Protein AF-A0A6J3CB34-F1 (afdb_monomer)

Foldseek 3Di:
DDPVVVVVLVVLLVVLVVVLVVLVVQLVVLVVVLVVCCVPQVPPDDPVNNVVSVVSNVVSVVVNVCSCPDPSVVVVVPDDDDDPDFDPAFDPVVCVVVVNPDRTRHPVCVCVVRDPDDDPVVVVVVVVVVVVVVPDDPVRVVVVVVVVVVVVVVVVVVVVVVVVVVVVVVVVVD

pLDDT: mean 87.58, std 9.52, range [47.31, 96.19]

Nearest PDB structures (foldseek):
  7ena-assembly1_h  TM=9.119E-01  e=7.184E-12  Homo sapiens
  7enj-assembly1_H  TM=8.952E-01  e=1.754E-11  Homo sapiens
  8t9d-assembly1_E  TM=7.227E-01  e=4.468E-08  Homo sapiens
  4h63-assembly1_H  TM=6.073E-01  e=3.612E-05  Schizosaccharomyces pombe 972h-

Mean predicted aligned error: 9.48 Å

Solvent-accessible surface area (backbone atoms only — not comparable to full-atom values): 10080 Å² total; per-residue (Å²): 131,64,69,74,56,57,55,51,54,52,53,53,49,51,55,47,51,52,53,51,50,54,44,52,51,53,38,50,51,48,51,50,53,50,51,52,45,51,72,78,32,62,93,74,64,50,69,69,63,52,49,54,55,51,50,52,44,52,49,40,51,51,53,45,50,50,52,60,69,32,75,78,37,54,71,52,73,84,54,82,92,73,86,90,72,72,38,87,61,75,36,69,67,50,17,61,76,50,73,64,74,40,49,46,52,28,88,78,52,43,61,66,77,67,56,81,77,72,56,71,71,56,49,53,52,51,51,54,50,51,54,57,53,71,75,50,52,70,70,59,49,53,53,50,51,53,52,50,50,51,52,53,51,50,54,49,50,54,53,51,50,54,49,52,54,53,56,51,50,56,64,72,75,108

Radius of gyration: 23.83 Å; Cα contacts (8 Å, |Δi|>4): 61; chains: 1; bounding box: 67×55×50 Å

Secondary structure (DSSP, 8-state):
--HHHHHHHHHHHHHHHHHHHHHHHHHHHHHHHHHHHHHHHTTT--HHHHHHHHHHHHHHHHHHHHHHHSHHHHHHHT-----S---SS--HHHHHHTTTS-S---TTTHHHHT--SPPHHHHHHHHHHHHHHHTS-HHHHHHHHHHHHHHHHHHHHHHHHHHHHHHHHHHH--

Structure (mmCIF, N/CA/C/O backbone):
data_AF-A0A6J3CB34-F1
#
_entry.id   AF-A0A6J3CB34-F1
#
loop_
_atom_site.group_PDB
_atom_site.id
_atom_site.type_symbol
_atom_site.label_atom_id
_atom_site.label_alt_id
_atom_site.label_comp_id
_atom_site.label_asym_id
_atom_site.label_entity_id
_atom_site.label_seq_id
_atom_site.pdbx_PDB_ins_code
_atom_site.Cartn_x
_atom_site.Cartn_y
_atom_site.Cartn_z
_atom_site.occupancy
_atom_site.B_iso_or_equiv
_atom_site.auth_seq_id
_atom_site.auth_comp_id
_atom_site.auth_asym_id
_atom_site.auth_atom_id
_atom_site.pdbx_PDB_model_num
ATOM 1 N N . MET A 1 1 ? -3.331 -22.715 27.573 1.00 53.16 1 MET A N 1
ATOM 2 C CA . MET A 1 1 ? -2.544 -21.795 26.722 1.00 53.16 1 MET A CA 1
ATOM 3 C C . MET A 1 1 ? -1.926 -20.755 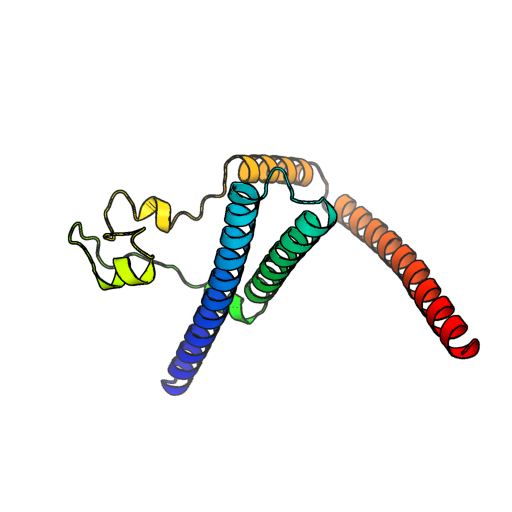27.655 1.00 53.16 1 MET A C 1
ATOM 5 O O . MET A 1 1 ? -2.660 -20.205 28.464 1.00 53.16 1 MET A O 1
ATOM 9 N N . ASN A 1 2 ? -0.595 -20.607 27.688 1.00 59.84 2 ASN A N 1
ATOM 10 C CA . ASN A 1 2 ? 0.108 -19.815 28.716 1.00 59.84 2 ASN A CA 1
ATOM 11 C C . ASN A 1 2 ? -0.168 -18.307 28.562 1.00 59.84 2 ASN A C 1
ATOM 13 O O . ASN A 1 2 ? 0.152 -17.745 27.518 1.00 59.84 2 ASN A O 1
ATOM 17 N N . MET A 1 3 ? -0.655 -17.639 29.616 1.00 66.31 3 MET A N 1
ATOM 18 C CA . MET A 1 3 ? -0.914 -16.184 29.630 1.00 66.31 3 MET A CA 1
ATOM 19 C C . MET A 1 3 ? 0.302 -15.335 29.199 1.00 66.31 3 MET A C 1
ATOM 21 O O . MET A 1 3 ? 0.139 -14.346 28.489 1.00 66.31 3 MET A O 1
ATOM 25 N N . ASN A 1 4 ? 1.529 -15.757 29.534 1.00 70.38 4 ASN A N 1
ATOM 26 C CA . ASN A 1 4 ? 2.761 -15.068 29.112 1.00 70.38 4 ASN A CA 1
ATOM 27 C C . ASN A 1 4 ? 3.025 -15.118 27.597 1.00 70.38 4 ASN A C 1
ATOM 29 O O . ASN A 1 4 ? 3.676 -14.227 27.057 1.00 70.38 4 ASN A O 1
ATOM 33 N N . MET A 1 5 ? 2.559 -16.161 26.906 1.00 69.31 5 MET A N 1
ATOM 34 C CA . MET A 1 5 ? 2.739 -16.298 25.456 1.00 69.31 5 MET A CA 1
ATOM 35 C C . MET A 1 5 ? 1.767 -15.375 24.713 1.00 69.31 5 MET A C 1
ATOM 37 O O . MET A 1 5 ? 2.172 -14.659 23.802 1.00 69.31 5 MET A O 1
ATOM 41 N N . GLN A 1 6 ? 0.526 -15.295 25.197 1.00 74.25 6 GLN A N 1
ATOM 42 C CA . GLN A 1 6 ? -0.517 -14.435 24.640 1.00 74.25 6 GLN A CA 1
ATOM 43 C C . GLN A 1 6 ? -0.174 -12.939 24.767 1.00 74.25 6 GLN A C 1
ATOM 45 O O . GLN A 1 6 ? -0.299 -12.196 23.798 1.00 74.25 6 GLN A O 1
ATOM 50 N N . GLN A 1 7 ? 0.364 -12.501 25.914 1.00 79.50 7 GLN A N 1
ATOM 51 C CA . GLN A 1 7 ? 0.822 -11.112 26.088 1.00 79.50 7 GLN A CA 1
ATOM 52 C C . GLN A 1 7 ? 1.980 -10.732 25.155 1.00 79.50 7 GLN A C 1
ATOM 54 O O . GLN A 1 7 ? 2.095 -9.583 24.729 1.00 79.50 7 GLN A O 1
ATOM 59 N N . ARG A 1 8 ? 2.872 -11.679 24.844 1.00 81.25 8 ARG A N 1
ATOM 60 C CA . ARG A 1 8 ? 3.994 -11.432 23.931 1.00 81.25 8 ARG A CA 1
ATOM 61 C C . ARG A 1 8 ? 3.511 -11.261 22.491 1.00 81.25 8 ARG A C 1
ATOM 63 O O . ARG A 1 8 ? 3.987 -10.362 21.802 1.00 81.25 8 ARG A O 1
ATOM 70 N N . GLU A 1 9 ? 2.567 -12.093 22.061 1.00 82.31 9 GLU A N 1
ATOM 71 C CA . GLU A 1 9 ? 1.951 -12.004 20.733 1.00 82.31 9 GLU A CA 1
ATOM 72 C C . GLU A 1 9 ? 1.175 -10.696 20.545 1.00 82.31 9 GLU A C 1
ATOM 74 O O . GLU A 1 9 ? 1.264 -10.072 19.490 1.00 82.31 9 GLU A O 1
ATOM 79 N N . GLU A 1 10 ? 0.454 -10.245 21.573 1.00 83.44 10 GLU A N 1
ATOM 80 C CA . GLU A 1 10 ? -0.289 -8.982 21.546 1.00 83.44 10 GLU A CA 1
ATOM 81 C C . GLU A 1 10 ? 0.639 -7.769 21.411 1.00 83.44 10 GLU A C 1
ATOM 83 O O . GLU A 1 10 ? 0.446 -6.941 20.522 1.00 83.44 10 GLU A O 1
ATOM 88 N N . LYS A 1 11 ? 1.722 -7.716 22.196 1.00 86.69 11 LYS A N 1
ATOM 89 C CA . LYS A 1 11 ? 2.733 -6.653 22.070 1.00 86.69 11 LYS A CA 1
ATOM 90 C C . LYS A 1 11 ? 3.414 -6.644 20.703 1.00 86.69 11 LYS A C 1
ATOM 92 O O . LYS A 1 11 ? 3.692 -5.581 20.152 1.00 86.69 11 LYS A O 1
ATOM 97 N N . GLN A 1 12 ? 3.705 -7.820 20.148 1.00 84.94 12 GLN A N 1
ATOM 98 C CA . GLN A 1 12 ? 4.320 -7.921 18.826 1.00 84.94 12 GLN A CA 1
ATOM 99 C C . GLN A 1 12 ? 3.368 -7.454 17.719 1.00 84.94 12 GLN A C 1
ATOM 101 O O . GLN A 1 12 ? 3.797 -6.791 16.770 1.00 84.94 12 GLN A O 1
ATOM 106 N N . LEU A 1 13 ? 2.076 -7.758 17.849 1.00 84.88 13 LEU A N 1
ATOM 107 C CA . LEU A 1 13 ? 1.048 -7.245 16.952 1.00 84.88 13 LEU A CA 1
ATOM 108 C C . LEU A 1 13 ? 0.962 -5.718 17.026 1.00 84.88 13 LEU A C 1
ATOM 110 O O . LEU A 1 13 ? 0.982 -5.067 15.986 1.00 84.88 13 LEU A O 1
ATOM 114 N N . GLU A 1 14 ? 0.883 -5.151 18.227 1.00 88.88 14 GLU A N 1
ATOM 115 C CA . GLU A 1 14 ? 0.783 -3.704 18.423 1.00 88.88 14 GLU A CA 1
ATOM 116 C C . GLU A 1 14 ? 1.985 -2.974 17.808 1.00 88.88 14 GLU A C 1
ATOM 118 O O . GLU A 1 14 ? 1.815 -2.025 17.041 1.00 88.88 14 GLU A O 1
ATOM 123 N N . ALA A 1 15 ? 3.199 -3.492 18.022 1.00 88.94 15 ALA A N 1
ATOM 124 C CA . ALA A 1 15 ? 4.408 -2.974 17.383 1.00 88.94 15 ALA A CA 1
ATOM 125 C C . ALA A 1 15 ? 4.345 -3.055 15.845 1.00 88.94 15 ALA A C 1
ATOM 127 O O . ALA A 1 15 ? 4.775 -2.133 15.150 1.00 88.94 15 ALA A O 1
ATOM 128 N N . THR A 1 16 ? 3.782 -4.140 15.305 1.00 87.81 16 THR A N 1
ATOM 129 C CA . THR A 1 16 ? 3.604 -4.321 13.856 1.00 87.81 16 THR A CA 1
ATOM 130 C C . THR A 1 16 ? 2.598 -3.318 13.289 1.00 87.81 16 THR A C 1
ATOM 132 O O . THR A 1 16 ? 2.871 -2.684 12.271 1.00 87.81 16 THR A O 1
ATOM 135 N N . LEU A 1 17 ? 1.458 -3.131 13.958 1.00 89.06 17 LEU A N 1
ATOM 136 C CA . LEU A 1 17 ? 0.439 -2.157 13.566 1.00 89.06 17 LEU A CA 1
ATOM 137 C C . LEU A 1 17 ? 0.992 -0.732 13.602 1.00 89.06 17 LEU A C 1
ATOM 139 O O . LEU A 1 17 ? 0.789 0.016 12.648 1.00 89.06 17 LEU A O 1
ATOM 143 N N . GLN A 1 18 ? 1.757 -0.380 14.638 1.00 90.94 18 GLN A N 1
ATOM 144 C CA . GLN A 1 18 ? 2.393 0.932 14.728 1.00 90.94 18 GLN A CA 1
ATOM 145 C C . GLN A 1 18 ? 3.406 1.156 13.597 1.00 90.94 18 GLN A C 1
ATOM 147 O O . GLN A 1 18 ? 3.458 2.242 13.018 1.00 90.94 18 GLN A O 1
ATOM 152 N N . ALA A 1 19 ? 4.187 0.134 13.234 1.00 90.25 19 ALA A N 1
ATOM 153 C CA . ALA A 1 19 ? 5.122 0.221 12.115 1.00 90.25 19 ALA A CA 1
ATOM 154 C C . ALA A 1 19 ? 4.401 0.438 10.772 1.00 90.25 19 ALA A C 1
ATOM 156 O O . ALA A 1 19 ? 4.832 1.271 9.972 1.00 90.25 19 ALA A O 1
ATOM 157 N N . ILE A 1 20 ? 3.288 -0.270 10.540 1.00 91.00 20 ILE A N 1
ATOM 158 C CA . ILE A 1 20 ? 2.444 -0.084 9.351 1.00 91.00 20 ILE A CA 1
ATOM 159 C C . ILE A 1 20 ? 1.854 1.329 9.340 1.00 91.00 20 ILE A C 1
ATOM 161 O O . ILE A 1 20 ? 1.961 2.022 8.330 1.00 91.00 20 ILE A O 1
ATOM 165 N N . LEU A 1 21 ? 1.292 1.782 10.464 1.00 91.31 21 LEU A N 1
ATOM 166 C CA . LEU A 1 21 ? 0.686 3.105 10.593 1.00 91.31 21 LEU A CA 1
ATOM 167 C C . LEU A 1 21 ? 1.692 4.220 10.282 1.00 91.31 21 LEU A C 1
ATOM 169 O O . LEU A 1 21 ? 1.386 5.124 9.507 1.00 91.31 21 LEU A O 1
ATOM 173 N N . ASN A 1 22 ? 2.914 4.117 10.809 1.00 92.06 22 ASN A N 1
ATOM 174 C CA . ASN A 1 22 ? 3.984 5.071 10.519 1.00 92.06 22 ASN A CA 1
ATOM 175 C C . ASN A 1 22 ? 4.300 5.125 9.015 1.00 92.06 22 ASN A C 1
ATOM 177 O O . ASN A 1 22 ? 4.397 6.210 8.452 1.00 92.06 22 ASN A O 1
ATOM 181 N N . LYS A 1 23 ? 4.381 3.975 8.327 1.00 91.56 23 LYS A N 1
ATOM 182 C CA . LYS A 1 23 ? 4.625 3.948 6.873 1.00 91.56 23 LYS A CA 1
ATOM 183 C C . LYS A 1 23 ? 3.471 4.478 6.038 1.00 91.56 23 LYS A C 1
ATOM 185 O O . LYS A 1 23 ? 3.716 5.109 5.012 1.00 91.56 23 LYS A O 1
ATOM 190 N N . VAL A 1 24 ? 2.234 4.251 6.466 1.00 93.56 24 VAL A N 1
ATOM 191 C CA . VAL A 1 24 ? 1.060 4.840 5.813 1.00 93.56 24 VAL A CA 1
ATOM 192 C C . VAL A 1 24 ? 1.059 6.361 5.984 1.00 93.56 24 VAL A C 1
ATOM 194 O O . VAL A 1 24 ? 0.775 7.069 5.021 1.00 93.56 24 VAL A O 1
ATOM 197 N N . ASN A 1 25 ? 1.438 6.871 7.159 1.00 92.69 25 ASN A N 1
ATOM 198 C CA . ASN A 1 25 ? 1.569 8.310 7.398 1.00 92.69 25 ASN A CA 1
ATOM 199 C C . ASN A 1 25 ? 2.689 8.942 6.559 1.00 92.69 25 ASN A C 1
ATOM 201 O O . ASN A 1 25 ? 2.457 9.987 5.954 1.00 92.69 25 ASN A O 1
ATOM 205 N N . ASP A 1 26 ? 3.851 8.288 6.447 1.00 93.75 26 ASP A N 1
ATOM 206 C CA . ASP A 1 26 ? 4.937 8.737 5.562 1.00 93.75 26 ASP A CA 1
ATOM 207 C C . ASP A 1 26 ? 4.450 8.839 4.102 1.00 93.75 26 ASP A C 1
ATOM 209 O O . ASP A 1 26 ? 4.650 9.854 3.434 1.00 93.75 26 ASP A O 1
ATOM 213 N N . LEU A 1 27 ? 3.755 7.801 3.613 1.00 95.38 27 LEU A N 1
ATOM 214 C CA . LEU A 1 27 ? 3.202 7.771 2.257 1.00 95.38 27 LEU A CA 1
ATOM 215 C C . LEU A 1 27 ? 2.154 8.869 2.050 1.00 95.38 27 LEU A C 1
ATOM 217 O O . LEU A 1 27 ? 2.184 9.563 1.037 1.00 95.38 27 LEU A O 1
ATOM 221 N N . LYS A 1 28 ? 1.247 9.053 3.014 1.00 93.75 28 LYS A N 1
ATOM 222 C CA . LYS A 1 28 ? 0.252 10.127 2.988 1.00 93.75 28 LYS A CA 1
ATOM 223 C C . LYS A 1 28 ? 0.927 11.496 2.882 1.00 93.75 28 LYS A C 1
ATOM 225 O O . LYS A 1 28 ? 0.529 12.293 2.037 1.00 93.75 28 LYS A O 1
ATOM 230 N N . GLY A 1 29 ? 1.944 11.753 3.706 1.00 94.00 29 GLY A N 1
ATOM 231 C CA . GLY A 1 29 ? 2.697 13.006 3.688 1.00 94.00 29 GLY A CA 1
ATOM 232 C C . GLY A 1 29 ? 3.388 13.248 2.347 1.00 94.00 29 GLY A C 1
ATOM 233 O O . GLY A 1 29 ? 3.294 14.343 1.799 1.00 94.00 29 GLY A O 1
ATOM 23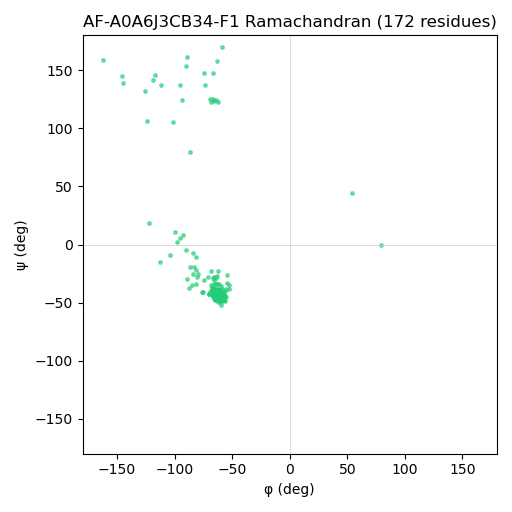4 N N . ALA A 1 30 ? 4.002 12.215 1.766 1.00 95.06 30 ALA A N 1
ATOM 235 C CA . ALA A 1 30 ? 4.624 12.303 0.448 1.00 95.06 30 ALA A CA 1
ATOM 236 C C . ALA A 1 30 ? 3.601 12.568 -0.676 1.00 95.06 30 ALA A C 1
ATOM 238 O O . ALA A 1 30 ? 3.880 13.351 -1.584 1.00 95.06 30 ALA A O 1
ATOM 239 N N . ILE A 1 31 ? 2.404 11.967 -0.610 1.00 95.56 31 ILE A N 1
ATOM 240 C CA . ILE A 1 31 ? 1.324 12.224 -1.581 1.00 95.56 31 ILE A CA 1
ATOM 241 C C . ILE A 1 31 ? 0.862 13.673 -1.464 1.00 95.56 31 ILE A C 1
ATOM 243 O O . ILE A 1 31 ? 0.763 14.367 -2.472 1.00 95.56 31 ILE A O 1
ATOM 247 N N . GLN A 1 32 ? 0.617 14.137 -0.238 1.00 94.31 32 GLN A N 1
ATOM 248 C CA . GLN A 1 32 ? 0.204 15.511 0.013 1.00 94.31 32 GLN A CA 1
ATOM 249 C C . GLN A 1 32 ? 1.255 16.506 -0.488 1.00 94.31 32 GLN A C 1
ATOM 251 O O . GLN A 1 32 ? 0.899 17.453 -1.177 1.00 94.31 32 GLN A O 1
ATOM 256 N N . ALA A 1 33 ? 2.540 16.266 -0.217 1.00 92.62 33 ALA A N 1
ATOM 257 C CA . ALA A 1 33 ? 3.624 17.118 -0.696 1.00 92.62 33 ALA A CA 1
ATOM 258 C C . ALA A 1 33 ? 3.666 17.201 -2.231 1.00 92.62 33 ALA A C 1
ATOM 260 O O . ALA A 1 33 ? 3.824 18.294 -2.776 1.00 92.62 33 ALA A O 1
ATOM 261 N N . LEU A 1 34 ? 3.483 16.074 -2.931 1.00 93.75 34 LEU A N 1
ATOM 262 C CA . LEU A 1 34 ? 3.434 16.070 -4.393 1.00 93.75 34 LEU A CA 1
ATOM 263 C C . LEU A 1 34 ? 2.205 16.817 -4.924 1.00 93.75 34 LEU A C 1
ATOM 265 O O . LEU A 1 34 ? 2.346 17.599 -5.859 1.00 93.75 34 LEU A O 1
ATOM 269 N N . ILE A 1 35 ? 1.024 16.603 -4.336 1.00 94.00 35 ILE A N 1
ATOM 270 C CA . ILE A 1 35 ? -0.205 17.308 -4.732 1.00 94.00 35 ILE A CA 1
ATOM 271 C C . ILE A 1 35 ? -0.026 18.813 -4.549 1.00 94.00 35 ILE A C 1
ATOM 273 O O . ILE A 1 35 ? -0.200 19.551 -5.513 1.00 94.00 35 ILE A O 1
ATOM 277 N N . THR A 1 36 ? 0.405 19.259 -3.366 1.00 93.06 36 THR A N 1
ATOM 278 C CA . THR A 1 36 ? 0.642 20.682 -3.097 1.00 93.06 36 THR A CA 1
ATOM 279 C C . THR A 1 36 ? 1.606 21.270 -4.116 1.00 93.06 36 THR A C 1
ATOM 281 O O . THR A 1 36 ? 1.335 22.326 -4.673 1.00 93.06 36 THR A O 1
ATOM 284 N N . LYS A 1 37 ? 2.703 20.567 -4.418 1.00 91.50 37 LYS A N 1
ATOM 285 C CA . LYS A 1 37 ? 3.690 21.031 -5.392 1.00 91.50 37 LYS A CA 1
ATOM 286 C C . LYS A 1 37 ? 3.114 21.139 -6.802 1.00 91.50 37 LYS A C 1
ATOM 288 O O . LYS A 1 37 ? 3.404 22.099 -7.505 1.00 91.50 37 LYS A O 1
ATOM 293 N N . LEU A 1 38 ? 2.291 20.179 -7.218 1.00 92.38 38 LEU A N 1
ATOM 294 C CA . LEU A 1 38 ? 1.593 20.252 -8.499 1.00 92.38 38 LEU A CA 1
ATOM 295 C C . LEU A 1 38 ? 0.600 21.415 -8.526 1.00 92.38 38 LEU A C 1
ATOM 297 O O . LEU A 1 38 ? 0.501 22.098 -9.532 1.00 92.38 38 LEU A O 1
ATOM 301 N N . GLU A 1 39 ? -0.102 21.692 -7.435 1.00 93.62 39 GLU A N 1
ATOM 302 C CA . GLU A 1 39 ? -1.055 22.801 -7.388 1.00 93.62 39 GLU A CA 1
ATOM 303 C C . GLU A 1 39 ? -0.350 24.167 -7.405 1.00 93.62 39 GLU A C 1
ATOM 305 O O . GLU A 1 39 ? -0.761 25.061 -8.147 1.00 93.62 39 GLU A O 1
ATOM 310 N N . THR A 1 40 ? 0.742 24.332 -6.652 1.00 92.12 40 THR A N 1
ATOM 311 C CA . THR A 1 40 ? 1.424 25.628 -6.489 1.00 92.12 40 THR A CA 1
ATOM 312 C C . THR A 1 40 ? 2.499 25.913 -7.534 1.00 92.12 40 THR A C 1
ATOM 314 O O . THR A 1 40 ? 2.747 27.075 -7.842 1.00 92.12 40 THR A O 1
ATOM 317 N N . GLU A 1 41 ? 3.160 24.884 -8.067 1.00 91.44 41 GLU A N 1
ATOM 318 C CA . GLU A 1 41 ? 4.346 25.008 -8.929 1.00 91.44 41 GLU A CA 1
ATOM 319 C C . GLU A 1 41 ? 4.151 24.356 -10.312 1.00 91.44 41 GLU A C 1
ATOM 321 O O . GLU A 1 41 ? 5.133 24.089 -10.998 1.00 91.44 41 GLU A O 1
ATOM 326 N N . HIS A 1 42 ? 2.918 24.088 -10.771 1.00 84.19 42 HIS A N 1
ATOM 327 C CA . HIS A 1 42 ? 2.694 23.416 -12.069 1.00 84.19 42 HIS A CA 1
ATOM 328 C C . HIS A 1 42 ? 3.375 24.098 -13.266 1.00 84.19 42 HIS A C 1
ATOM 330 O O . HIS A 1 42 ? 3.784 23.406 -14.196 1.00 84.19 42 HIS A O 1
ATOM 336 N N . GLU A 1 43 ? 3.505 25.428 -13.264 1.00 87.19 43 GLU A N 1
ATOM 337 C CA . GLU A 1 43 ? 4.151 26.167 -14.360 1.00 87.19 43 GLU A CA 1
ATOM 338 C C . GLU A 1 43 ? 5.685 26.167 -14.267 1.00 87.19 43 GLU A C 1
ATOM 340 O O . GLU A 1 43 ? 6.368 26.380 -15.269 1.00 87.19 43 GLU A O 1
ATOM 345 N N . THR A 1 44 ? 6.243 25.935 -13.075 1.00 88.94 44 THR A N 1
ATOM 346 C CA . THR A 1 44 ? 7.680 26.081 -12.786 1.00 88.94 44 THR A CA 1
ATOM 347 C C . THR A 1 44 ? 8.379 24.756 -12.491 1.00 88.94 44 THR A C 1
ATOM 349 O O . THR A 1 44 ? 9.613 24.689 -12.524 1.00 88.94 44 THR A O 1
ATOM 352 N N . ILE A 1 45 ? 7.624 23.687 -12.225 1.00 89.25 45 ILE A N 1
ATOM 353 C CA . ILE A 1 45 ? 8.170 22.369 -11.927 1.00 89.25 45 ILE A CA 1
ATOM 354 C C . ILE A 1 45 ? 8.871 21.786 -13.156 1.00 89.25 45 ILE A C 1
ATOM 356 O O . ILE A 1 45 ? 8.306 21.642 -14.239 1.00 89.25 45 ILE A O 1
ATOM 360 N N . ASN A 1 46 ? 10.134 21.404 -12.974 1.00 91.31 46 ASN A N 1
ATOM 361 C CA . ASN A 1 46 ? 10.875 20.675 -13.992 1.00 91.31 46 ASN A CA 1
ATOM 362 C C . ASN A 1 46 ? 10.696 19.158 -13.827 1.00 91.31 46 ASN A C 1
ATOM 364 O O . ASN A 1 46 ? 10.456 18.639 -12.733 1.00 91.31 46 ASN A O 1
ATOM 368 N N . TRP A 1 47 ? 10.837 18.438 -14.939 1.00 92.00 47 TRP A N 1
ATOM 369 C CA . TRP A 1 47 ? 10.650 16.989 -14.982 1.00 92.00 47 TRP A CA 1
ATOM 370 C C 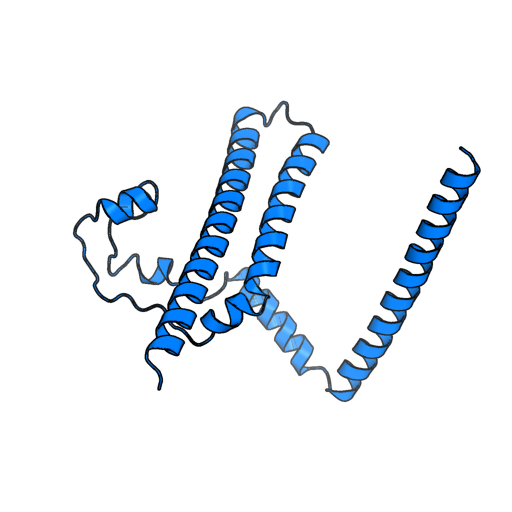. TRP A 1 47 ? 11.553 16.204 -14.008 1.00 92.00 47 TRP A C 1
ATOM 372 O O . TRP A 1 47 ? 11.026 15.327 -13.325 1.00 92.00 47 TRP A O 1
ATOM 382 N N . PRO A 1 48 ? 12.859 16.520 -13.849 1.00 94.00 48 PRO A N 1
ATOM 383 C CA . PRO A 1 48 ? 13.699 15.859 -12.845 1.00 94.00 48 PRO A CA 1
ATOM 384 C C . PRO A 1 48 ? 13.145 15.986 -11.423 1.00 94.00 48 PRO A C 1
ATOM 386 O O . PRO A 1 48 ? 13.008 14.995 -10.717 1.00 94.00 48 PRO A O 1
ATOM 389 N N . THR A 1 49 ? 12.721 17.190 -11.039 1.00 89.25 49 THR A N 1
ATOM 390 C CA . THR A 1 49 ? 12.162 17.451 -9.709 1.00 89.25 49 THR A CA 1
ATOM 391 C C . THR A 1 49 ? 10.862 16.682 -9.490 1.00 89.25 49 THR A C 1
ATOM 393 O O . THR A 1 49 ? 10.615 16.171 -8.397 1.00 89.25 49 THR A O 1
ATOM 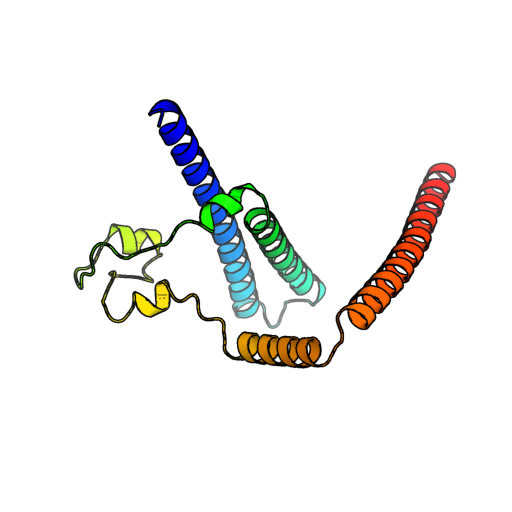396 N N . PHE A 1 50 ? 10.012 16.580 -10.513 1.00 92.50 50 PHE A N 1
ATOM 397 C CA . PHE A 1 50 ? 8.811 15.749 -10.445 1.00 92.50 50 PHE A CA 1
ATOM 398 C C . PHE A 1 50 ? 9.163 14.266 -10.246 1.00 92.50 50 PHE A C 1
ATOM 400 O O . PHE A 1 50 ? 8.600 13.613 -9.364 1.00 92.50 50 PHE A O 1
ATOM 407 N N . LEU A 1 51 ? 10.124 13.749 -11.018 1.00 94.38 51 LEU A N 1
ATOM 408 C CA . LEU A 1 51 ? 10.581 12.365 -10.912 1.00 94.38 51 LEU A CA 1
ATOM 409 C C . LEU A 1 51 ? 11.186 12.047 -9.543 1.00 94.38 51 LEU A C 1
ATOM 411 O O . LEU A 1 51 ? 10.912 10.972 -9.017 1.00 94.38 51 LEU A O 1
ATOM 415 N N . ASP A 1 52 ? 11.932 12.969 -8.939 1.00 93.69 52 ASP A N 1
ATOM 416 C CA . ASP A 1 52 ? 12.478 12.787 -7.591 1.00 93.69 52 ASP A CA 1
ATOM 417 C C . ASP A 1 52 ? 11.358 12.637 -6.549 1.00 93.69 52 ASP A C 1
ATOM 419 O O . ASP A 1 52 ? 11.388 11.732 -5.713 1.00 93.69 52 ASP A O 1
ATOM 423 N N . ASN A 1 53 ? 10.305 13.459 -6.637 1.00 91.81 53 ASN A N 1
ATOM 424 C CA . ASN A 1 53 ? 9.139 13.338 -5.752 1.00 91.81 53 ASN A CA 1
ATOM 425 C C . ASN A 1 53 ? 8.368 12.029 -5.993 1.00 91.81 53 ASN A C 1
ATOM 427 O O . ASN A 1 53 ? 7.923 11.373 -5.048 1.00 91.81 53 ASN A O 1
ATOM 431 N N . TYR A 1 54 ? 8.257 11.599 -7.250 1.00 94.06 54 TYR A N 1
ATOM 432 C CA . TYR A 1 54 ? 7.671 10.305 -7.586 1.00 94.06 54 TYR A CA 1
ATOM 433 C C . TYR A 1 54 ? 8.521 9.126 -7.074 1.00 94.06 54 TYR A C 1
ATOM 435 O O . TYR A 1 54 ? 7.983 8.127 -6.591 1.00 94.06 54 TYR A O 1
ATOM 443 N N . ALA A 1 55 ? 9.850 9.237 -7.123 1.00 94.88 55 ALA A N 1
ATOM 444 C CA . ALA A 1 55 ? 10.765 8.231 -6.596 1.00 94.88 55 ALA A CA 1
ATOM 445 C C . ALA A 1 55 ? 10.612 8.072 -5.076 1.00 94.88 55 ALA A C 1
ATOM 447 O O . ALA A 1 55 ? 10.600 6.942 -4.584 1.00 94.88 55 ALA A O 1
ATOM 448 N N . ILE A 1 56 ? 10.403 9.172 -4.343 1.00 94.56 56 ILE A N 1
ATOM 449 C CA . ILE A 1 56 ? 10.094 9.148 -2.905 1.00 94.56 56 ILE A CA 1
ATOM 450 C C . ILE A 1 56 ? 8.804 8.356 -2.642 1.00 94.56 56 ILE A C 1
ATOM 452 O O . ILE A 1 56 ? 8.806 7.431 -1.826 1.00 94.56 56 ILE A O 1
ATOM 456 N N . LEU A 1 57 ? 7.722 8.644 -3.376 1.00 95.31 57 LEU A N 1
ATOM 457 C CA . LEU A 1 57 ? 6.458 7.898 -3.272 1.00 95.31 57 LEU A CA 1
ATOM 458 C C . LEU A 1 57 ? 6.640 6.401 -3.530 1.00 95.31 57 LEU A C 1
ATOM 460 O O . LEU A 1 57 ? 6.175 5.566 -2.750 1.00 95.31 57 LEU A O 1
ATOM 464 N N . SER A 1 58 ? 7.355 6.064 -4.603 1.00 94.88 58 SER A N 1
ATOM 465 C CA . SER A 1 58 ? 7.684 4.682 -4.952 1.00 94.88 58 SER A CA 1
ATOM 466 C C . SER A 1 58 ? 8.494 3.990 -3.846 1.00 94.88 58 SER A C 1
ATOM 468 O O . SER A 1 58 ? 8.230 2.834 -3.500 1.00 94.88 58 SER A O 1
ATOM 470 N N . GLY A 1 59 ? 9.431 4.711 -3.223 1.00 95.31 59 GLY A N 1
ATOM 471 C CA . GLY A 1 59 ? 10.203 4.246 -2.074 1.00 95.31 59 GLY A CA 1
ATOM 472 C C . GLY A 1 59 ? 9.325 3.925 -0.863 1.00 95.31 59 GLY A C 1
ATOM 473 O O . GLY A 1 59 ? 9.435 2.831 -0.300 1.00 95.31 59 GLY A O 1
ATOM 474 N N . HIS A 1 60 ? 8.405 4.824 -0.495 1.00 94.25 60 HIS A N 1
ATOM 475 C CA . HIS A 1 60 ? 7.454 4.590 0.598 1.00 94.25 60 HIS A CA 1
ATOM 476 C C . HIS A 1 60 ? 6.530 3.401 0.316 1.00 94.25 60 HIS A C 1
ATOM 478 O O . HIS A 1 60 ? 6.360 2.545 1.187 1.00 94.25 60 HIS A O 1
ATOM 484 N N . LEU A 1 61 ? 5.995 3.292 -0.905 1.00 94.06 61 LEU A N 1
ATOM 485 C CA . LEU A 1 61 ? 5.135 2.178 -1.311 1.00 94.06 61 LEU A CA 1
ATOM 486 C C . LEU A 1 61 ? 5.881 0.838 -1.273 1.00 94.06 61 LEU A C 1
ATOM 488 O O . LEU A 1 61 ? 5.367 -0.153 -0.755 1.00 94.06 61 LEU A O 1
ATOM 492 N N . THR A 1 62 ? 7.120 0.815 -1.765 1.00 92.94 62 THR A N 1
ATOM 493 C CA . THR A 1 62 ? 7.984 -0.372 -1.716 1.00 92.94 62 THR A CA 1
ATOM 494 C C . THR A 1 62 ? 8.287 -0.769 -0.272 1.00 92.94 62 THR A C 1
ATOM 496 O O . THR A 1 62 ? 8.221 -1.949 0.076 1.00 92.94 62 THR A O 1
ATOM 499 N N . GLY A 1 63 ? 8.584 0.207 0.590 1.00 90.75 63 GLY A N 1
ATOM 500 C CA . GLY A 1 63 ? 8.789 -0.015 2.020 1.00 90.75 63 GLY A CA 1
ATOM 501 C C . GLY A 1 63 ? 7.555 -0.609 2.702 1.00 90.75 63 GLY A C 1
ATOM 502 O O . GLY A 1 63 ? 7.675 -1.599 3.423 1.00 90.75 63 GLY A O 1
ATOM 503 N N . LEU A 1 64 ? 6.368 -0.064 2.421 1.00 91.38 64 LEU A N 1
ATOM 504 C CA . LEU A 1 64 ? 5.100 -0.584 2.931 1.00 91.38 64 LEU A CA 1
ATOM 505 C C . LEU A 1 64 ? 4.846 -2.017 2.443 1.00 91.38 64 LEU A C 1
ATOM 507 O O . LEU A 1 64 ? 4.550 -2.895 3.251 1.00 91.38 64 LEU A O 1
ATOM 511 N N . SER A 1 65 ? 5.042 -2.284 1.148 1.00 90.06 65 SER A N 1
ATOM 512 C CA . SER A 1 65 ? 4.888 -3.625 0.573 1.00 90.06 65 SER A CA 1
ATOM 513 C C . SER A 1 65 ? 5.804 -4.646 1.249 1.00 90.06 65 SER A C 1
ATOM 515 O O . SER A 1 65 ? 5.363 -5.754 1.542 1.00 90.06 65 SER A O 1
ATOM 517 N N . LYS A 1 66 ? 7.059 -4.286 1.550 1.00 88.81 66 LYS A N 1
ATOM 518 C CA . LYS A 1 66 ? 7.992 -5.178 2.258 1.00 88.81 66 LYS A CA 1
ATOM 519 C C . LYS A 1 66 ? 7.499 -5.534 3.660 1.00 88.81 66 LYS A C 1
ATOM 521 O O . LYS A 1 66 ? 7.567 -6.699 4.035 1.00 88.81 66 LYS A O 1
ATOM 526 N N . ILE A 1 67 ? 6.968 -4.569 4.415 1.00 86.44 67 ILE A N 1
ATOM 527 C CA . ILE A 1 67 ? 6.418 -4.825 5.759 1.00 86.44 67 ILE A CA 1
ATOM 528 C C . ILE A 1 67 ? 5.179 -5.726 5.682 1.00 86.44 67 ILE A C 1
ATOM 530 O O . ILE A 1 67 ? 5.049 -6.652 6.479 1.00 86.44 67 ILE A O 1
ATOM 534 N N . LEU A 1 68 ? 4.297 -5.492 4.706 1.00 84.81 68 LEU A N 1
ATOM 535 C CA . LEU A 1 68 ? 3.075 -6.283 4.515 1.00 84.81 68 LEU A CA 1
ATOM 536 C C . LEU A 1 68 ? 3.344 -7.703 3.987 1.00 84.81 68 LEU A C 1
ATOM 538 O O . LEU A 1 68 ? 2.559 -8.618 4.238 1.00 84.81 68 LEU A O 1
ATOM 542 N N . GLN A 1 69 ? 4.435 -7.902 3.245 1.00 81.56 69 GLN A N 1
ATOM 543 C CA . GLN A 1 69 ? 4.856 -9.218 2.755 1.00 81.56 69 GLN A CA 1
ATOM 544 C C . GLN A 1 69 ? 5.671 -10.006 3.787 1.00 81.56 69 GLN A C 1
ATOM 546 O O . GLN A 1 69 ? 5.681 -11.236 3.726 1.00 81.56 69 GLN A O 1
ATOM 551 N N . ALA A 1 70 ? 6.338 -9.323 4.720 1.00 75.25 70 ALA A N 1
ATOM 552 C CA . ALA A 1 70 ? 7.141 -9.952 5.760 1.00 75.25 70 ALA A CA 1
ATOM 553 C C . ALA A 1 70 ? 6.301 -10.828 6.706 1.00 75.25 70 ALA A C 1
ATOM 555 O O . ALA A 1 70 ? 5.098 -10.621 6.890 1.00 75.25 70 ALA A O 1
ATOM 556 N N . GLU A 1 71 ? 6.967 -11.772 7.380 1.00 60.66 71 GLU A N 1
ATOM 557 C CA . GLU A 1 71 ? 6.340 -12.650 8.378 1.00 60.66 71 GLU A CA 1
ATOM 558 C C . GLU A 1 71 ? 5.605 -11.880 9.488 1.00 60.66 71 GLU A C 1
ATOM 560 O O . GLU A 1 71 ? 4.619 -12.389 10.015 1.00 60.66 71 GLU A O 1
ATOM 565 N N . LEU A 1 72 ? 5.991 -10.633 9.794 1.00 59.28 72 LEU A N 1
ATOM 566 C CA . LEU A 1 72 ? 5.294 -9.789 10.775 1.00 59.28 72 LEU A CA 1
ATOM 567 C C . LEU A 1 72 ? 3.798 -9.609 10.450 1.00 59.28 72 LEU A C 1
ATOM 569 O O . LEU A 1 72 ? 2.955 -9.694 11.343 1.00 59.28 72 LEU A O 1
ATOM 573 N N . ALA A 1 73 ? 3.451 -9.432 9.174 1.00 61.31 73 ALA A N 1
ATOM 574 C CA . ALA A 1 73 ? 2.068 -9.247 8.737 1.00 61.31 73 ALA A CA 1
ATOM 575 C C . ALA A 1 73 ? 1.311 -10.573 8.531 1.00 61.31 73 ALA A C 1
ATOM 577 O O . ALA A 1 73 ? 0.095 -10.565 8.338 1.00 61.31 73 ALA A O 1
ATOM 578 N N . SER A 1 74 ? 1.987 -11.728 8.605 1.00 69.38 74 SER A N 1
ATOM 579 C CA . SER A 1 74 ? 1.322 -13.039 8.505 1.00 69.38 74 SER A CA 1
ATOM 580 C C . SER A 1 74 ? 0.306 -13.252 9.634 1.00 69.38 74 SER A C 1
ATOM 582 O O . SER A 1 74 ? -0.775 -13.787 9.391 1.00 69.38 74 SER A O 1
ATOM 584 N N . SER A 1 75 ? 0.602 -12.718 10.825 1.00 74.62 75 SER A N 1
ATOM 585 C CA . SER A 1 75 ? -0.279 -12.718 12.000 1.00 74.62 75 SER A CA 1
ATOM 586 C C . SER A 1 75 ? -1.595 -11.954 11.791 1.00 74.62 75 SER A C 1
ATOM 588 O O . SER A 1 75 ? -2.582 -12.229 12.474 1.00 74.62 75 SER A O 1
ATOM 590 N N . LEU A 1 76 ? -1.633 -11.019 10.833 1.00 80.88 76 LEU A N 1
ATOM 591 C CA . LEU A 1 76 ? -2.832 -10.259 10.480 1.00 80.88 76 LEU A CA 1
ATOM 592 C C . LEU A 1 76 ? -3.770 -11.059 9.572 1.00 80.88 76 LEU A C 1
ATOM 594 O O . LEU A 1 76 ? -4.973 -10.829 9.600 1.00 80.88 76 LEU A O 1
ATOM 598 N N . ARG A 1 77 ? -3.257 -12.030 8.800 1.00 82.00 77 ARG A N 1
ATOM 599 C CA . ARG A 1 77 ? -4.068 -12.802 7.836 1.00 82.00 77 ARG A CA 1
ATOM 600 C C . ARG A 1 77 ? -5.130 -13.668 8.505 1.00 82.00 77 ARG A C 1
ATOM 602 O O . ARG A 1 77 ? -6.153 -13.951 7.894 1.00 82.00 77 ARG A O 1
ATOM 609 N N . SER A 1 78 ? -4.884 -14.102 9.738 1.00 82.06 78 SER A N 1
ATOM 610 C CA . SER A 1 78 ? -5.821 -14.909 10.523 1.00 82.06 78 SER A CA 1
ATOM 611 C C . SER A 1 78 ? -6.732 -14.070 11.423 1.00 82.06 78 SER A C 1
ATOM 613 O O . SER A 1 78 ? -7.412 -14.627 12.282 1.00 82.06 78 SER A O 1
ATOM 615 N N . ARG A 1 79 ? -6.719 -12.738 11.285 1.00 84.38 79 ARG A N 1
ATOM 616 C CA . ARG A 1 79 ? -7.515 -11.816 12.100 1.00 84.38 79 ARG A CA 1
ATOM 617 C C . ARG A 1 79 ? -8.500 -11.063 11.219 1.00 84.38 79 ARG A C 1
ATOM 619 O O . ARG A 1 79 ? -8.208 -10.743 10.072 1.00 84.38 79 ARG A O 1
ATOM 626 N N . ILE A 1 80 ? -9.665 -10.772 11.782 1.00 87.25 80 ILE A N 1
ATOM 627 C CA . ILE A 1 80 ? -10.711 -9.991 11.128 1.00 87.25 80 ILE A CA 1
ATOM 628 C C . ILE A 1 80 ? -10.982 -8.730 11.938 1.00 87.25 80 ILE A C 1
ATOM 630 O O . ILE A 1 80 ? -10.963 -8.755 13.169 1.00 87.25 80 ILE A O 1
ATOM 634 N N . VAL A 1 81 ? -11.223 -7.626 11.237 1.00 88.44 81 VAL A N 1
ATOM 635 C CA . VAL A 1 81 ? -11.686 -6.378 11.841 1.00 88.44 81 VAL A CA 1
ATOM 636 C C . VAL A 1 81 ? -13.205 -6.361 11.756 1.00 88.44 81 VAL A C 1
ATOM 638 O O . VAL A 1 81 ? -13.767 -6.498 10.670 1.00 88.44 81 VAL A O 1
ATOM 641 N N . LEU A 1 82 ? -13.859 -6.206 12.905 1.00 89.19 82 LEU A N 1
ATOM 642 C CA . LEU A 1 82 ? -15.308 -6.094 13.017 1.00 89.19 82 LEU A CA 1
ATOM 643 C C . LEU A 1 82 ? -15.642 -4.805 13.780 1.00 89.19 82 LEU A C 1
ATOM 645 O O . LEU A 1 82 ? -15.061 -4.578 14.845 1.00 89.19 82 LEU A O 1
ATOM 649 N N . PRO A 1 83 ? -16.571 -3.969 13.288 1.00 88.94 83 PRO A N 1
ATOM 650 C CA . PRO A 1 83 ? -17.080 -2.857 14.077 1.00 88.94 83 PRO A CA 1
ATOM 651 C C . PRO A 1 83 ? -17.853 -3.403 15.287 1.00 88.94 83 PRO A C 1
ATOM 653 O O . PRO A 1 83 ? -18.789 -4.184 15.129 1.00 88.94 83 PRO A O 1
ATOM 656 N N . LEU A 1 84 ? -17.455 -3.001 16.498 1.00 87.56 84 LEU A N 1
ATOM 657 C CA . LEU A 1 84 ? -18.121 -3.425 17.739 1.00 87.56 84 LEU A CA 1
ATOM 658 C C . LEU A 1 84 ? -19.375 -2.597 18.036 1.00 87.56 84 LEU A C 1
ATOM 660 O O . LEU A 1 84 ? -20.351 -3.115 18.570 1.00 87.56 84 LEU A O 1
ATOM 664 N N . GLN A 1 85 ? -19.343 -1.313 17.684 1.00 87.12 85 GLN A N 1
ATOM 665 C CA . GLN A 1 85 ? -20.441 -0.379 17.876 1.00 87.12 85 GLN A CA 1
ATOM 666 C C . GLN A 1 85 ? -20.476 0.598 16.704 1.00 87.12 85 GLN A C 1
ATOM 668 O O . GLN A 1 85 ? -19.435 1.065 16.240 1.00 87.12 85 GLN A O 1
ATOM 673 N N . LEU A 1 86 ? -21.687 0.898 16.244 1.00 90.25 86 LEU A N 1
ATOM 674 C CA . LEU A 1 86 ? -21.958 1.929 15.253 1.00 90.25 86 LEU A CA 1
ATOM 675 C C . LEU A 1 86 ? -22.725 3.052 15.945 1.00 90.25 86 LEU A C 1
ATOM 677 O O . LEU A 1 86 ? -23.605 2.791 16.766 1.00 90.25 86 LEU A O 1
ATOM 681 N N . SER A 1 87 ? -22.356 4.294 15.656 1.00 89.12 87 SER A N 1
ATOM 682 C CA . SER A 1 87 ? -22.966 5.475 16.260 1.00 89.12 87 SER A CA 1
ATOM 683 C C . SER A 1 87 ? -23.005 6.618 15.258 1.00 89.12 87 SER A C 1
ATOM 685 O O . SER A 1 87 ? -22.095 6.774 14.446 1.00 89.12 87 SER A O 1
ATOM 687 N N . CYS A 1 88 ? -24.069 7.416 15.330 1.00 90.06 88 CYS A N 1
ATOM 688 C CA . CYS A 1 88 ? -24.164 8.695 14.624 1.00 90.06 88 CYS A CA 1
ATOM 689 C C . CYS A 1 88 ? -23.635 9.858 15.472 1.00 90.06 88 CYS A C 1
ATOM 691 O O . CYS A 1 88 ? -23.582 10.991 14.998 1.00 90.06 88 CYS A O 1
ATOM 693 N N . GLU A 1 89 ? -23.264 9.591 16.726 1.00 93.06 89 GLU A N 1
ATOM 694 C CA . GLU A 1 89 ? -22.666 10.589 17.598 1.00 93.06 89 GLU A CA 1
ATOM 695 C C . GLU A 1 89 ? -21.230 10.868 17.178 1.00 93.06 89 GLU A C 1
ATOM 697 O O . GLU A 1 89 ? -20.454 9.961 16.873 1.00 93.06 89 GLU A O 1
ATOM 702 N N . ARG A 1 90 ? -20.892 12.155 17.179 1.00 91.56 90 ARG A N 1
ATOM 703 C CA . ARG A 1 90 ? -19.562 12.630 16.836 1.00 91.56 90 ARG A CA 1
ATOM 704 C C . ARG A 1 90 ? -18.544 12.121 17.854 1.00 91.56 90 ARG A C 1
ATOM 706 O O . ARG A 1 90 ? -18.661 12.404 19.044 1.00 91.56 90 ARG A O 1
ATOM 713 N N . ASP A 1 91 ? -17.521 11.435 17.363 1.00 92.00 91 ASP A N 1
ATOM 714 C CA . ASP A 1 91 ? -16.397 10.957 18.162 1.00 92.00 91 ASP A CA 1
ATOM 715 C C . ASP A 1 91 ? -15.190 11.883 17.951 1.00 92.00 91 ASP A C 1
ATOM 717 O O . ASP A 1 91 ? -14.525 11.851 16.915 1.00 92.00 91 ASP A O 1
ATOM 721 N N . GLU A 1 92 ? -14.889 12.723 18.946 1.00 93.62 92 GLU A N 1
ATOM 722 C CA . GLU A 1 92 ? -13.770 13.673 18.874 1.00 93.62 92 GLU A CA 1
ATOM 723 C C . GLU A 1 92 ? -12.395 12.989 18.784 1.00 93.62 92 GLU A C 1
ATOM 725 O O . GLU A 1 92 ? -11.464 13.538 18.187 1.00 93.62 92 GLU A O 1
ATOM 730 N N . ALA A 1 93 ? -12.240 11.778 19.332 1.00 90.94 93 ALA A N 1
ATOM 731 C CA . ALA A 1 93 ? -10.993 11.032 19.202 1.00 90.94 93 ALA A CA 1
ATOM 732 C C . ALA A 1 93 ? -10.804 10.551 17.758 1.00 90.94 93 ALA A C 1
ATOM 734 O O . ALA A 1 93 ? -9.713 10.700 17.200 1.00 90.94 93 ALA A O 1
ATOM 735 N N . LEU A 1 94 ? -11.871 10.047 17.135 1.00 89.12 94 LEU A N 1
ATOM 736 C CA . LEU A 1 94 ? -11.876 9.628 15.734 1.00 89.12 94 LEU A CA 1
ATOM 737 C C . LEU A 1 94 ? -11.667 10.810 14.781 1.00 89.12 94 LEU A C 1
ATOM 739 O O . LEU A 1 94 ? -10.848 10.725 13.862 1.00 89.12 94 LEU A O 1
ATOM 743 N N . VAL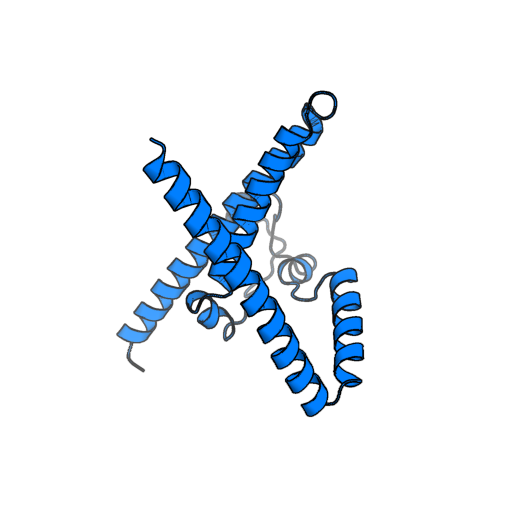 A 1 95 ? -12.333 11.937 15.039 1.00 92.50 95 VAL A N 1
ATOM 744 C CA . VAL A 1 95 ? -12.140 13.196 14.304 1.00 92.50 95 VAL A CA 1
ATOM 745 C C . VAL A 1 95 ? -10.675 13.612 14.356 1.00 92.50 95 VAL A C 1
ATOM 747 O O . VAL A 1 95 ? -10.078 13.888 13.317 1.00 92.50 95 VAL A O 1
ATOM 750 N N . ARG A 1 96 ? -10.058 13.613 15.542 1.00 93.12 96 ARG A N 1
ATOM 751 C CA . ARG A 1 96 ? -8.647 13.988 15.690 1.00 93.12 96 ARG A CA 1
ATOM 752 C C . ARG A 1 96 ? -7.716 13.024 14.952 1.00 93.12 96 ARG A C 1
ATOM 754 O O 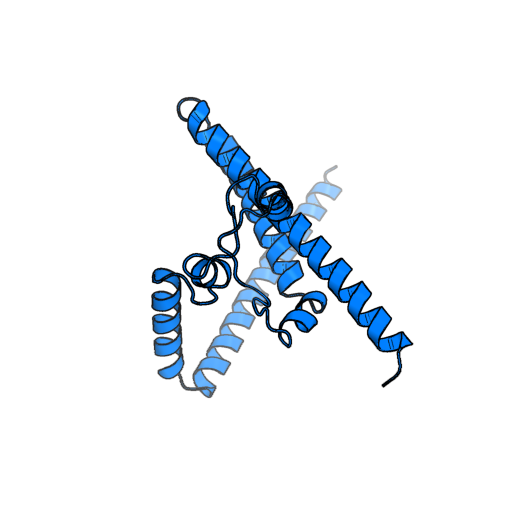. ARG A 1 96 ? -6.817 13.480 14.255 1.00 93.12 96 ARG A O 1
ATOM 761 N N . LEU A 1 97 ? -7.932 11.712 15.077 1.00 88.00 97 LEU A N 1
ATOM 762 C CA . LEU A 1 97 ? -7.106 10.684 14.425 1.00 88.00 97 LEU A CA 1
ATOM 763 C C . LEU A 1 97 ? -7.216 10.711 12.898 1.00 88.00 97 LEU A C 1
ATOM 765 O O . LEU A 1 97 ? -6.253 10.416 12.194 1.00 88.00 97 LEU A O 1
ATOM 769 N N . THR A 1 98 ? -8.391 11.054 12.379 1.00 88.44 98 THR A N 1
ATOM 770 C CA . THR A 1 98 ? -8.647 11.088 10.938 1.00 88.44 98 THR A CA 1
ATOM 771 C C . THR A 1 98 ? -8.476 12.475 10.334 1.00 88.44 98 THR A C 1
ATOM 773 O O . THR A 1 98 ? -8.711 12.628 9.137 1.00 88.44 98 THR A O 1
ATOM 776 N N . GLU A 1 99 ? -8.014 13.463 11.106 1.00 89.94 99 GLU A N 1
ATOM 777 C CA . GLU A 1 99 ? -7.882 14.864 10.679 1.00 89.94 99 GLU A CA 1
ATOM 778 C C . GLU A 1 99 ? -9.203 15.418 10.116 1.00 89.94 99 GLU A C 1
ATOM 780 O O . GLU A 1 99 ? -9.256 16.032 9.055 1.00 89.94 99 GLU A O 1
ATOM 785 N N . GLY A 1 100 ? -10.304 15.129 10.809 1.00 90.12 100 GLY A N 1
ATOM 786 C CA . GLY A 1 100 ? -11.641 15.611 10.470 1.00 90.12 100 GLY A CA 1
ATOM 787 C C . GLY A 1 100 ? -12.348 14.861 9.343 1.00 90.12 100 GLY A C 1
ATOM 788 O O . GLY A 1 100 ? -13.485 15.204 9.033 1.00 90.12 100 GLY A O 1
ATOM 789 N N . ARG A 1 101 ? -11.726 13.836 8.746 1.00 88.56 101 ARG A N 1
ATOM 790 C CA . ARG A 1 101 ? -12.314 13.088 7.618 1.00 88.56 101 ARG A CA 1
ATOM 791 C C . ARG A 1 101 ? -13.436 12.139 8.032 1.00 88.56 101 ARG A C 1
ATOM 793 O O . ARG A 1 101 ? -14.337 11.900 7.237 1.00 88.56 101 ARG A O 1
ATOM 800 N N . VAL A 1 102 ? -13.382 11.592 9.246 1.00 91.38 102 VAL A N 1
ATOM 801 C CA . VAL A 1 102 ? -14.380 10.645 9.758 1.00 91.38 102 VAL A CA 1
ATOM 802 C C . VAL A 1 102 ? -14.949 11.188 11.072 1.00 91.38 102 VAL A C 1
ATOM 804 O O . VAL A 1 102 ? -14.251 11.163 12.087 1.00 91.38 102 VAL A O 1
ATOM 807 N N . PRO A 1 103 ? -16.194 11.701 11.076 1.00 90.06 103 PRO A N 1
ATOM 808 C CA . PRO A 1 103 ? -16.798 12.274 12.276 1.00 90.06 103 PRO A CA 1
ATOM 809 C C . PRO A 1 103 ? -17.366 11.224 13.237 1.00 90.06 103 PRO A C 1
ATOM 811 O O . PRO A 1 103 ? -17.449 11.488 14.433 1.00 90.06 103 PRO A O 1
ATOM 814 N N . ALA A 1 104 ? -17.776 10.064 12.720 1.00 91.75 104 ALA A N 1
ATOM 815 C CA . ALA A 1 104 ? -18.377 8.974 13.480 1.00 91.75 104 ALA A CA 1
ATOM 816 C C . ALA A 1 104 ? -18.326 7.658 12.680 1.00 91.75 104 ALA A C 1
ATOM 818 O O . ALA A 1 104 ? -18.227 7.675 11.451 1.00 91.75 104 ALA A O 1
ATOM 819 N N . CYS A 1 105 ? -18.424 6.518 13.368 1.00 89.94 105 CYS A N 1
ATOM 820 C CA . CYS A 1 105 ? -18.558 5.193 12.751 1.00 89.94 105 CYS A CA 1
ATOM 821 C C . CYS A 1 105 ? -20.035 4.883 12.467 1.00 89.94 105 CYS A C 1
ATOM 823 O O . CYS A 1 105 ? -20.694 4.174 13.230 1.00 89.94 105 CYS A O 1
ATOM 825 N N . THR A 1 106 ? -20.559 5.430 11.375 1.00 92.88 106 THR A N 1
ATOM 826 C CA . THR A 1 106 ? -21.966 5.300 10.981 1.00 92.88 106 THR A CA 1
ATOM 827 C C . THR A 1 106 ? -22.230 4.070 10.107 1.00 92.88 106 THR A C 1
ATOM 829 O O . THR A 1 106 ? -21.322 3.489 9.508 1.00 92.88 106 THR A O 1
ATOM 832 N N . HIS A 1 107 ? -23.500 3.658 10.025 1.00 92.44 107 HIS A N 1
ATOM 833 C CA . HIS A 1 107 ? -23.925 2.488 9.243 1.00 92.44 107 HIS A CA 1
ATOM 834 C C . HIS A 1 107 ? -23.686 2.621 7.732 1.00 92.44 107 HIS A C 1
ATOM 836 O O . HIS A 1 107 ? -23.540 1.609 7.052 1.00 92.44 107 HIS A O 1
ATOM 842 N N . ASP A 1 108 ? -23.662 3.843 7.211 1.00 91.19 108 ASP A N 1
ATOM 843 C CA . ASP A 1 108 ? -23.418 4.159 5.804 1.00 91.19 108 ASP A CA 1
ATOM 844 C C . ASP A 1 108 ? -21.922 4.251 5.469 1.00 91.19 108 ASP A C 1
ATOM 846 O O . ASP A 1 108 ? -21.521 3.816 4.397 1.00 91.19 108 ASP A O 1
ATOM 850 N N . LEU A 1 109 ? -21.088 4.743 6.391 1.00 90.69 109 LEU A N 1
ATOM 851 C CA . LEU A 1 109 ? -19.661 4.973 6.143 1.00 90.69 109 LEU A CA 1
ATOM 852 C C . LEU A 1 109 ? -18.778 3.748 6.415 1.00 90.69 109 LEU A C 1
ATOM 854 O O . LEU A 1 109 ? -17.796 3.505 5.713 1.00 90.69 109 LEU A O 1
ATOM 858 N N . VAL A 1 110 ? -19.090 2.970 7.454 1.00 91.12 110 VAL A N 1
ATOM 859 C CA . VAL A 1 110 ? -18.259 1.824 7.861 1.00 91.12 110 VAL A CA 1
ATOM 860 C C . VAL A 1 110 ? -18.072 0.768 6.761 1.00 91.12 110 VAL A C 1
ATOM 862 O O . VAL A 1 110 ? -16.949 0.268 6.642 1.00 91.12 110 VAL A O 1
ATOM 865 N N . PRO A 1 111 ? -19.081 0.433 5.928 1.00 91.69 111 PRO A N 1
ATOM 866 C CA . PRO A 1 111 ? -18.883 -0.469 4.795 1.00 91.69 111 PRO A CA 1
ATOM 867 C C . PRO A 1 111 ? -17.778 -0.011 3.837 1.00 91.69 111 PRO A C 1
ATOM 869 O O . PRO A 1 111 ? -17.006 -0.845 3.365 1.00 91.69 111 PRO A O 1
ATOM 872 N N . ASP A 1 112 ? -17.667 1.297 3.596 1.00 90.81 112 ASP A N 1
ATOM 873 C CA . ASP A 1 112 ? -16.636 1.865 2.727 1.00 90.81 112 ASP A CA 1
ATOM 874 C C . ASP A 1 112 ? -15.264 1.881 3.410 1.00 90.81 112 ASP A C 1
ATOM 876 O O . ASP A 1 112 ? -14.266 1.507 2.794 1.00 90.81 112 ASP A O 1
ATOM 880 N N . LEU A 1 113 ? -15.201 2.227 4.703 1.00 88.88 113 LEU A N 1
ATOM 881 C CA . LEU A 1 113 ? -13.950 2.221 5.477 1.00 88.88 113 LEU A CA 1
ATOM 882 C C . LEU A 1 113 ? -13.340 0.821 5.628 1.00 88.88 113 LEU A C 1
ATOM 884 O O . LEU A 1 113 ? -12.119 0.682 5.677 1.00 88.88 113 LEU A O 1
ATOM 888 N N . LEU A 1 114 ? -14.178 -0.214 5.717 1.00 90.88 114 LEU A N 1
ATOM 889 C CA . LEU A 1 114 ? -13.754 -1.610 5.869 1.00 90.88 114 LEU A CA 1
ATOM 890 C C . LEU A 1 114 ? -13.776 -2.388 4.548 1.00 90.88 114 LEU A C 1
ATOM 892 O O . LEU A 1 114 ? -13.642 -3.616 4.545 1.00 90.88 114 LEU A O 1
ATOM 896 N N . ARG A 1 115 ? -13.948 -1.700 3.417 1.00 92.69 115 ARG A N 1
ATOM 897 C CA . ARG A 1 115 ? -14.026 -2.341 2.109 1.00 92.69 115 ARG A CA 1
ATOM 898 C C . ARG A 1 115 ? -12.719 -3.065 1.780 1.00 92.69 115 ARG A C 1
ATOM 900 O O . ARG A 1 115 ? -11.657 -2.466 1.667 1.00 92.69 115 ARG A O 1
ATOM 907 N N . THR A 1 116 ? -12.827 -4.367 1.528 1.00 90.88 116 THR A N 1
ATOM 908 C CA . THR A 1 116 ? -11.724 -5.214 1.034 1.00 90.88 116 THR A CA 1
ATOM 909 C C . THR A 1 116 ? -11.846 -5.541 -0.454 1.00 90.88 116 THR A C 1
ATOM 911 O O . THR A 1 116 ? -10.922 -6.095 -1.050 1.00 90.88 116 THR A O 1
ATOM 914 N N . LYS A 1 117 ? -12.987 -5.204 -1.069 1.00 91.62 117 LYS A N 1
ATOM 915 C CA . LYS A 1 117 ? -13.226 -5.404 -2.499 1.00 91.62 117 LYS A CA 1
ATOM 916 C C . LYS A 1 117 ? -12.330 -4.453 -3.310 1.00 91.62 117 LYS A C 1
ATOM 918 O O . LYS A 1 117 ? -12.470 -3.243 -3.108 1.00 91.62 117 LYS A O 1
ATOM 923 N N . PRO A 1 118 ? -11.471 -4.964 -4.219 1.00 90.12 118 PRO A N 1
ATOM 924 C CA . PRO A 1 118 ? -10.577 -4.131 -5.018 1.00 90.12 118 PRO A CA 1
ATOM 925 C C . PRO A 1 118 ? -11.312 -3.101 -5.885 1.00 90.12 118 PRO A C 1
ATOM 927 O O . PRO A 1 118 ? -12.533 -3.127 -6.048 1.00 90.12 118 PRO A O 1
ATOM 930 N N . GLU A 1 119 ? -10.543 -2.189 -6.475 1.00 93.00 119 GLU A N 1
ATOM 931 C CA . GLU A 1 119 ? -11.070 -1.265 -7.476 1.00 93.00 119 GLU A CA 1
ATOM 932 C C . GLU A 1 119 ? -11.483 -2.005 -8.760 1.00 93.00 119 GLU A C 1
ATOM 934 O O . GLU A 1 119 ? -10.808 -2.966 -9.152 1.00 93.00 119 GLU A O 1
ATOM 939 N N . PRO A 1 120 ? -12.516 -1.538 -9.490 1.00 93.50 120 PRO A N 1
ATOM 940 C CA . PRO A 1 120 ? -13.023 -2.220 -10.684 1.00 93.50 120 PRO A CA 1
ATOM 941 C C . PRO A 1 120 ? -11.948 -2.529 -11.734 1.00 93.50 120 PRO A C 1
ATOM 943 O O . PRO A 1 120 ? -11.944 -3.605 -12.330 1.00 93.50 120 PRO A O 1
ATOM 946 N N . GLN A 1 121 ? -10.991 -1.619 -11.939 1.00 93.44 121 GLN A N 1
ATOM 947 C CA . GLN A 1 121 ? -9.887 -1.835 -12.881 1.00 93.44 121 GLN A CA 1
ATOM 948 C C . GLN A 1 121 ? -8.939 -2.953 -12.421 1.00 93.44 121 GLN A C 1
ATOM 950 O O . GLN A 1 121 ? -8.432 -3.719 -13.243 1.00 93.44 121 GLN A O 1
ATOM 955 N N . ALA A 1 122 ? -8.696 -3.065 -11.112 1.00 92.31 122 ALA A N 1
ATOM 956 C CA . ALA A 1 122 ? -7.890 -4.140 -10.545 1.00 92.31 122 ALA A CA 1
ATOM 957 C C . ALA A 1 122 ? -8.624 -5.485 -10.650 1.00 92.31 122 ALA A C 1
ATOM 959 O O . ALA A 1 122 ? -8.008 -6.477 -11.039 1.00 92.31 122 ALA A O 1
ATOM 960 N N . GLU A 1 123 ? -9.938 -5.511 -10.400 1.00 93.81 123 GLU A N 1
ATOM 961 C CA . GLU A 1 123 ? -10.773 -6.705 -10.594 1.00 93.81 123 GLU A CA 1
ATOM 962 C C . GLU A 1 123 ? -10.751 -7.189 -12.045 1.00 93.81 123 GLU A C 1
ATOM 964 O O . GLU A 1 123 ? -10.516 -8.370 -12.297 1.00 93.81 123 GLU A O 1
ATOM 969 N N . GLN A 1 124 ? -10.927 -6.283 -13.010 1.00 94.94 124 GLN A N 1
ATOM 970 C CA . GLN A 1 124 ? -10.874 -6.621 -14.434 1.00 94.94 124 GLN A CA 1
ATOM 971 C C . GLN A 1 124 ? -9.520 -7.219 -14.828 1.00 94.94 124 GLN A C 1
ATOM 973 O O . GLN A 1 124 ? -9.469 -8.236 -15.521 1.00 94.94 124 GLN A O 1
ATOM 978 N N . ARG A 1 125 ? -8.410 -6.634 -14.357 1.00 94.44 125 ARG A N 1
ATOM 979 C CA . ARG A 1 125 ? -7.066 -7.186 -14.596 1.00 94.44 125 ARG A CA 1
ATOM 980 C C . ARG A 1 125 ? -6.906 -8.569 -13.967 1.00 94.44 125 ARG A C 1
ATOM 982 O O . ARG A 1 125 ? -6.412 -9.477 -14.630 1.00 94.44 125 ARG A O 1
ATOM 989 N N . LEU A 1 126 ? -7.367 -8.757 -12.730 1.00 92.88 126 LEU A N 1
ATOM 990 C CA . LEU A 1 126 ? -7.330 -10.054 -12.049 1.00 92.88 126 LEU A CA 1
ATOM 991 C C . LEU A 1 126 ? -8.128 -11.116 -12.819 1.00 92.88 126 LEU A C 1
ATOM 993 O O . LEU A 1 126 ? -7.642 -12.226 -13.015 1.00 92.88 126 LEU A O 1
ATOM 997 N N . GLN A 1 127 ? -9.320 -10.773 -13.313 1.00 94.12 127 GLN A N 1
ATOM 998 C CA . GLN A 1 127 ? -10.135 -11.669 -14.137 1.00 94.12 127 GLN A CA 1
ATOM 999 C C . GLN A 1 127 ? -9.424 -12.055 -15.437 1.00 94.12 127 GLN A C 1
ATOM 1001 O O . GLN A 1 127 ? -9.404 -13.232 -15.793 1.00 94.12 127 GLN A O 1
ATOM 1006 N N . GLN A 1 128 ? -8.789 -11.095 -16.116 1.00 93.88 128 GLN A N 1
ATOM 1007 C CA . GLN A 1 128 ? -7.994 -11.377 -17.313 1.00 93.88 128 GLN A CA 1
ATOM 1008 C C . GLN A 1 128 ? -6.826 -12.325 -17.009 1.00 93.88 128 GLN A C 1
ATOM 1010 O O . GLN A 1 128 ? -6.571 -13.248 -17.784 1.00 93.88 128 GLN A O 1
ATOM 1015 N N . PHE A 1 129 ? -6.125 -12.133 -15.888 1.00 91.38 129 PHE A N 1
ATOM 1016 C CA . PHE A 1 129 ? -5.040 -13.027 -15.476 1.00 91.38 129 PHE A CA 1
ATOM 1017 C C . PHE A 1 129 ? -5.545 -14.422 -15.112 1.00 91.38 129 PHE A C 1
ATOM 1019 O O . PHE A 1 129 ? -4.965 -15.404 -15.569 1.00 91.38 129 PHE A O 1
ATOM 1026 N N . ASN A 1 130 ? -6.653 -14.521 -14.377 1.00 92.38 130 ASN A N 1
ATOM 1027 C CA . ASN A 1 130 ? -7.274 -15.798 -14.032 1.00 92.38 130 ASN A CA 1
ATOM 1028 C C . ASN A 1 130 ? -7.752 -16.555 -15.277 1.00 92.38 130 ASN A C 1
ATOM 1030 O O . ASN A 1 130 ? -7.567 -17.765 -15.358 1.00 92.38 130 ASN A O 1
ATOM 1034 N N . HIS A 1 131 ? -8.310 -15.854 -16.269 1.00 92.56 131 HIS A N 1
ATOM 1035 C CA . HIS A 1 131 ? -8.703 -16.457 -17.541 1.00 92.56 131 HIS A CA 1
ATOM 1036 C C . HIS A 1 131 ? -7.492 -16.977 -18.326 1.00 92.56 131 HIS A C 1
ATOM 1038 O O . HIS A 1 131 ? -7.496 -18.104 -18.805 1.00 92.56 131 HIS A O 1
ATOM 1044 N N . LYS A 1 132 ? -6.409 -16.195 -18.414 1.00 88.50 132 LYS A N 1
ATOM 1045 C CA . LYS A 1 132 ? -5.163 -16.671 -19.038 1.00 88.50 132 LYS A CA 1
ATOM 1046 C C . LYS A 1 132 ? -4.601 -17.890 -18.304 1.00 88.50 132 LYS A C 1
ATOM 1048 O O . LYS A 1 132 ? -4.209 -18.860 -18.947 1.00 88.50 132 LYS A O 1
ATOM 1053 N N . ALA A 1 133 ? -4.603 -17.865 -16.973 1.00 86.81 133 ALA A N 1
ATOM 1054 C CA . ALA A 1 133 ? -4.122 -18.970 -16.155 1.00 86.81 133 ALA A CA 1
ATOM 1055 C C . ALA A 1 133 ? -4.956 -20.247 -16.349 1.00 86.81 133 ALA A C 1
ATOM 1057 O O . ALA A 1 133 ? -4.376 -21.322 -16.461 1.00 86.81 133 ALA A O 1
ATOM 1058 N N . SER A 1 134 ? -6.287 -20.147 -16.454 1.00 87.88 134 SER A N 1
ATOM 1059 C CA . SER A 1 134 ? -7.151 -21.320 -16.648 1.00 87.88 134 SER A CA 1
ATOM 1060 C C . SER A 1 134 ? -6.988 -21.982 -18.019 1.00 87.88 134 SER A C 1
ATOM 1062 O O . SER A 1 134 ? -7.273 -23.168 -18.158 1.00 87.88 134 SER A O 1
ATOM 1064 N N . THR A 1 135 ? -6.504 -21.244 -19.023 1.00 87.94 135 THR A N 1
ATOM 1065 C CA . THR A 1 135 ? -6.198 -21.794 -20.355 1.00 87.94 135 THR A CA 1
ATOM 1066 C C . THR A 1 135 ? -4.839 -22.498 -20.445 1.00 87.94 135 THR A C 1
ATOM 1068 O O . THR A 1 135 ? -4.572 -23.170 -21.441 1.00 87.94 135 THR A O 1
ATOM 1071 N N . LEU A 1 136 ? -3.975 -22.375 -19.429 1.00 86.88 136 LEU A N 1
ATOM 1072 C CA . LEU A 1 136 ? -2.665 -23.029 -19.397 1.00 86.88 136 LEU A CA 1
ATOM 1073 C C . LEU A 1 136 ? -2.720 -24.361 -18.643 1.00 86.88 136 LEU A C 1
ATOM 1075 O O . LEU A 1 136 ? -3.267 -24.455 -17.547 1.00 86.88 136 LEU A O 1
ATOM 1079 N N . SER A 1 137 ? -2.057 -25.385 -19.184 1.00 89.31 137 SER A N 1
ATOM 1080 C CA . SER A 1 137 ? -1.788 -26.603 -18.414 1.00 89.31 137 SER A CA 1
ATOM 1081 C C . SER A 1 137 ? -0.674 -26.358 -17.387 1.00 89.31 137 SER A C 1
ATOM 1083 O O . SER A 1 137 ? 0.266 -25.600 -17.651 1.00 89.31 137 SER A O 1
ATOM 1085 N N . TYR A 1 138 ? -0.747 -27.029 -16.234 1.00 86.38 138 TYR A N 1
ATOM 1086 C CA . TYR A 1 138 ? 0.252 -26.902 -15.165 1.00 86.38 138 TYR A CA 1
ATOM 1087 C C . TYR A 1 138 ? 1.678 -27.227 -15.648 1.00 86.38 138 TYR A C 1
ATOM 1089 O O . TYR A 1 138 ? 2.606 -26.466 -15.383 1.00 86.38 138 TYR A O 1
ATOM 1097 N N . ASP A 1 139 ? 1.845 -28.305 -16.424 1.00 89.19 139 ASP A N 1
ATOM 1098 C CA . ASP A 1 139 ? 3.148 -28.714 -16.971 1.00 89.19 139 ASP A CA 1
ATOM 1099 C C . ASP A 1 139 ? 3.724 -27.663 -17.937 1.00 89.19 139 ASP A C 1
ATOM 1101 O O . ASP A 1 139 ? 4.905 -27.314 -17.866 1.00 89.19 139 ASP A O 1
ATOM 1105 N N . THR A 1 140 ? 2.880 -27.086 -18.801 1.00 87.75 140 THR A N 1
ATOM 1106 C CA . THR A 1 140 ? 3.304 -26.010 -19.710 1.00 87.75 140 THR A CA 1
ATOM 1107 C C . THR A 1 140 ? 3.690 -24.748 -18.940 1.00 87.75 140 THR A C 1
ATOM 1109 O O . THR A 1 140 ? 4.726 -24.152 -19.237 1.00 87.75 140 THR A O 1
ATOM 1112 N N . ALA A 1 141 ? 2.909 -24.364 -17.925 1.00 87.69 141 ALA A N 1
ATOM 1113 C CA . ALA A 1 141 ? 3.205 -23.208 -17.082 1.00 87.69 141 ALA A CA 1
ATOM 1114 C C . ALA A 1 141 ? 4.546 -23.372 -16.352 1.00 87.69 141 ALA A C 1
ATOM 1116 O O . ALA A 1 141 ? 5.384 -22.472 -16.387 1.00 87.69 141 ALA A O 1
ATOM 1117 N N . GLN A 1 142 ? 4.791 -24.536 -15.748 1.00 90.69 142 GLN A N 1
ATOM 1118 C CA . GLN A 1 142 ? 6.023 -24.801 -15.008 1.00 90.69 142 GLN A CA 1
ATOM 1119 C C . GLN A 1 142 ? 7.259 -24.770 -15.920 1.00 90.69 142 GLN A C 1
ATOM 1121 O O . GLN A 1 142 ? 8.271 -24.162 -15.562 1.00 90.69 142 GLN A O 1
ATOM 1126 N N . LYS A 1 143 ? 7.172 -25.362 -17.121 1.00 93.06 143 LYS A N 1
ATOM 1127 C CA . LYS A 1 143 ? 8.251 -25.312 -18.125 1.00 93.06 143 LYS A CA 1
ATOM 1128 C C . LYS A 1 143 ? 8.555 -23.882 -18.563 1.00 93.06 143 LYS A C 1
ATOM 1130 O O . LYS A 1 143 ? 9.723 -23.496 -18.599 1.00 93.06 143 LYS A O 1
ATOM 1135 N N . GLN A 1 144 ? 7.521 -23.088 -18.845 1.00 89.38 144 GLN A N 1
ATOM 1136 C CA . GLN A 1 144 ? 7.683 -21.681 -19.214 1.00 89.38 144 GLN A CA 1
ATOM 1137 C C . GLN A 1 144 ? 8.329 -20.875 -18.082 1.00 89.38 144 GLN A C 1
ATOM 1139 O O . GLN A 1 144 ? 9.297 -20.160 -18.327 1.00 89.38 144 GLN A O 1
ATOM 1144 N N . VAL A 1 145 ? 7.861 -21.028 -16.838 1.00 91.62 145 VAL A N 1
ATOM 1145 C CA . VAL A 1 145 ? 8.439 -20.343 -15.668 1.00 91.62 145 VAL A CA 1
ATOM 1146 C C . VAL A 1 145 ? 9.916 -20.692 -15.496 1.00 91.62 145 VAL A C 1
ATOM 1148 O O . VAL A 1 145 ? 10.734 -19.788 -15.341 1.00 91.62 145 VAL A O 1
ATOM 1151 N N . ALA A 1 146 ? 10.282 -21.974 -15.573 1.00 92.81 146 ALA A N 1
ATOM 1152 C CA . ALA A 1 146 ? 11.674 -22.403 -15.450 1.00 92.81 146 ALA A CA 1
ATOM 1153 C C . ALA A 1 146 ? 12.560 -21.822 -16.565 1.00 92.81 146 ALA A C 1
ATOM 1155 O O . ALA A 1 146 ? 13.674 -21.362 -16.305 1.00 92.81 146 ALA A O 1
ATOM 1156 N N . GLN A 1 147 ? 12.057 -21.796 -17.803 1.00 94.12 147 GLN A N 1
ATOM 1157 C CA . GLN A 1 147 ? 12.767 -21.208 -18.935 1.00 94.12 147 GLN A CA 1
ATOM 1158 C C . GLN A 1 147 ? 12.968 -19.697 -18.756 1.00 94.12 147 GLN A C 1
ATOM 1160 O O . GLN A 1 147 ? 14.088 -19.212 -18.917 1.00 94.12 147 GLN A O 1
ATOM 1165 N N . PHE A 1 148 ? 11.920 -18.954 -18.387 1.00 93.06 148 PHE A N 1
ATOM 1166 C CA . PHE A 1 148 ? 12.022 -17.513 -18.149 1.00 93.06 148 PHE A CA 1
ATOM 1167 C C . PHE A 1 148 ? 12.943 -17.192 -16.974 1.00 93.06 148 PHE A C 1
ATOM 1169 O O . PHE A 1 148 ? 13.789 -16.311 -17.102 1.00 93.06 148 PHE A O 1
ATOM 1176 N N . ALA A 1 149 ? 12.847 -17.936 -15.870 1.00 93.62 149 ALA A N 1
ATOM 1177 C CA . ALA A 1 149 ? 13.737 -17.770 -14.725 1.00 93.62 149 ALA A CA 1
ATOM 1178 C C . ALA A 1 149 ? 15.209 -17.958 -15.123 1.00 93.62 149 ALA A C 1
ATOM 1180 O O . ALA A 1 149 ? 16.055 -17.159 -14.728 1.00 93.62 149 ALA A O 1
ATOM 1181 N N . LYS A 1 150 ? 15.511 -18.952 -15.973 1.00 96.19 150 LYS A N 1
ATOM 1182 C CA . LYS A 1 150 ? 16.866 -19.169 -16.497 1.00 96.19 150 LYS A CA 1
ATOM 1183 C C . LYS A 1 150 ? 17.361 -17.983 -17.328 1.00 96.19 150 LYS A C 1
ATOM 1185 O O . LYS A 1 150 ? 18.497 -17.558 -17.151 1.00 96.19 150 LYS A O 1
ATOM 1190 N N . VAL A 1 151 ? 16.523 -17.442 -18.216 1.00 95.44 151 VAL A N 1
ATOM 1191 C CA . VAL A 1 151 ? 16.888 -16.283 -19.050 1.00 95.44 151 VAL A CA 1
ATOM 1192 C C . VAL A 1 151 ? 17.119 -15.042 -18.189 1.00 95.44 151 VAL A C 1
ATOM 1194 O O . VAL A 1 151 ? 18.141 -14.380 -18.346 1.00 95.44 151 VAL A O 1
ATOM 1197 N N . VAL A 1 152 ? 16.213 -14.753 -17.253 1.00 95.00 152 VAL A N 1
ATOM 1198 C CA . VAL A 1 152 ? 16.333 -13.601 -16.347 1.00 95.00 152 VAL A CA 1
ATOM 1199 C C . VAL A 1 152 ? 17.589 -13.713 -15.483 1.00 95.00 152 VAL A C 1
ATOM 1201 O O . VAL A 1 152 ? 18.337 -12.744 -15.390 1.00 95.00 152 VAL A O 1
ATOM 1204 N N . SER A 1 153 ? 17.862 -14.892 -14.913 1.00 94.50 153 SER A N 1
ATOM 1205 C CA . SER A 1 153 ? 19.076 -15.139 -14.122 1.00 94.50 153 SER A CA 1
ATOM 1206 C C . SER A 1 153 ? 20.343 -14.944 -14.952 1.00 94.50 153 SER A C 1
ATOM 1208 O O . SER A 1 153 ? 21.279 -14.299 -14.498 1.00 94.50 153 SER A O 1
ATOM 1210 N N . HIS A 1 154 ? 20.363 -15.440 -16.190 1.00 95.00 154 HIS A N 1
ATOM 1211 C CA . HIS A 1 154 ? 21.526 -15.298 -17.061 1.00 95.00 154 HIS A CA 1
ATOM 1212 C C . HIS A 1 154 ? 21.797 -13.838 -17.449 1.00 95.00 154 HIS A C 1
ATOM 1214 O O . HIS A 1 154 ? 22.934 -13.378 -17.392 1.00 95.00 154 HIS A O 1
ATOM 1220 N N . VAL A 1 155 ? 20.753 -13.082 -17.807 1.00 94.75 155 VAL A N 1
ATOM 1221 C CA . VAL A 1 155 ? 20.887 -11.643 -18.094 1.00 94.75 155 VAL A CA 1
ATOM 1222 C C . VAL A 1 155 ? 21.348 -10.891 -16.847 1.00 94.75 155 VAL A C 1
ATOM 1224 O O . VAL A 1 155 ? 22.225 -10.034 -16.937 1.00 94.75 155 VAL A O 1
ATOM 1227 N N . TRP A 1 156 ? 20.802 -11.237 -15.680 1.00 92.88 156 TRP A N 1
ATOM 1228 C CA . TRP A 1 156 ? 21.226 -10.668 -14.406 1.00 92.88 156 TRP A CA 1
ATOM 1229 C C . TRP A 1 156 ? 22.709 -10.932 -14.117 1.00 92.88 156 TRP A C 1
ATOM 1231 O O . TRP A 1 156 ? 23.414 -10.006 -13.722 1.00 92.88 156 TRP A O 1
ATOM 1241 N N . GLU A 1 157 ? 23.209 -12.149 -14.350 1.00 94.38 157 GLU A N 1
ATOM 1242 C CA . GLU A 1 157 ? 24.630 -12.491 -14.192 1.00 94.38 157 GLU A CA 1
ATOM 1243 C C . GLU A 1 157 ? 25.530 -11.667 -15.116 1.00 94.38 157 GLU A C 1
ATOM 1245 O O . GLU A 1 157 ? 26.537 -11.132 -14.659 1.00 94.38 157 GLU A O 1
ATOM 1250 N N . ILE A 1 158 ? 25.156 -11.515 -16.392 1.00 93.94 158 ILE A N 1
ATOM 1251 C CA . ILE A 1 158 ? 25.915 -10.701 -17.355 1.00 93.94 158 ILE A CA 1
ATOM 1252 C C . ILE A 1 158 ? 26.005 -9.251 -16.872 1.00 93.94 158 ILE A C 1
ATOM 1254 O O . ILE A 1 158 ? 27.094 -8.679 -16.841 1.00 93.94 158 ILE A O 1
ATOM 1258 N N . ILE A 1 159 ? 24.873 -8.663 -16.472 1.00 92.06 159 ILE A N 1
ATOM 1259 C CA . ILE A 1 159 ? 24.821 -7.281 -15.978 1.00 92.06 159 ILE A CA 1
ATOM 1260 C C . ILE A 1 159 ? 25.622 -7.135 -14.678 1.00 92.06 159 ILE A C 1
ATOM 1262 O O . ILE A 1 159 ? 26.381 -6.179 -14.533 1.00 92.06 159 ILE A O 1
ATOM 1266 N N . SER A 1 160 ? 25.476 -8.075 -13.741 1.00 90.88 160 SER A N 1
ATOM 1267 C CA . SER A 1 160 ? 26.177 -8.038 -12.450 1.00 90.88 160 SER A CA 1
ATOM 1268 C C . SER A 1 160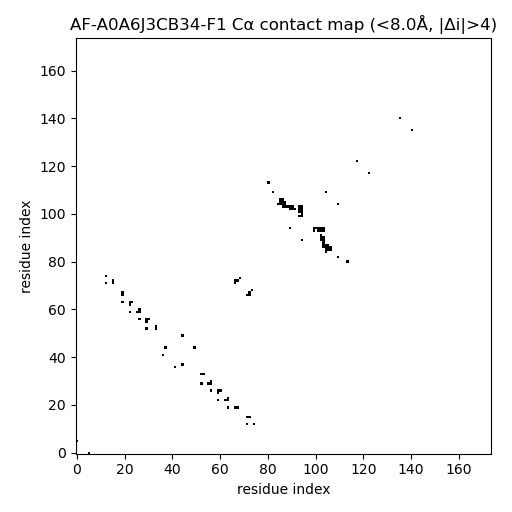 ? 27.687 -8.118 -12.641 1.00 90.88 160 SER A C 1
ATOM 1270 O O . SER A 1 160 ? 28.410 -7.293 -12.092 1.00 90.88 160 SER A O 1
ATOM 1272 N N . LYS A 1 161 ? 28.150 -9.044 -13.487 1.00 91.31 161 LYS A N 1
ATOM 1273 C CA . LYS A 1 161 ? 29.568 -9.190 -13.814 1.00 91.31 161 LYS A CA 1
ATOM 1274 C C . LYS A 1 161 ? 30.119 -7.946 -14.511 1.00 91.31 161 LYS A C 1
ATOM 1276 O O . LYS A 1 161 ? 31.171 -7.452 -14.131 1.00 91.31 161 LYS A O 1
ATOM 1281 N N . GLY A 1 162 ? 29.383 -7.398 -15.482 1.00 89.81 162 GLY A N 1
ATOM 1282 C CA . GLY A 1 162 ? 29.774 -6.153 -16.146 1.00 89.81 162 GLY A CA 1
ATOM 1283 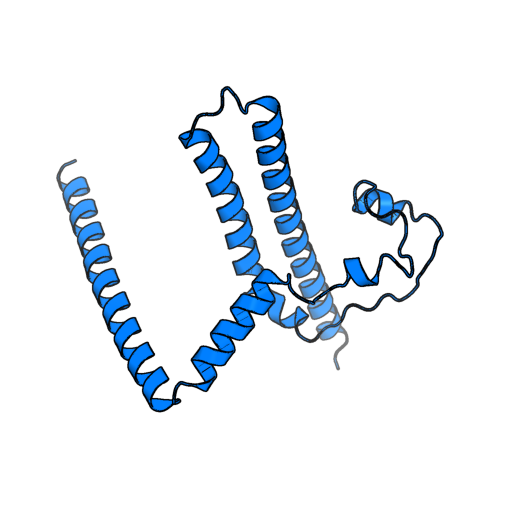C C . GLY A 1 162 ? 29.898 -4.975 -15.173 1.00 89.81 162 GLY A C 1
ATOM 1284 O O . GLY A 1 162 ? 30.801 -4.156 -15.318 1.00 89.81 162 GLY A O 1
ATOM 1285 N N . ARG A 1 163 ? 29.037 -4.914 -14.146 1.00 87.31 163 ARG A N 1
ATOM 1286 C CA . ARG A 1 163 ? 29.135 -3.909 -13.078 1.00 87.31 163 ARG A CA 1
ATOM 1287 C C . ARG A 1 163 ? 30.403 -4.086 -12.241 1.00 87.31 163 ARG A C 1
ATOM 1289 O O . ARG A 1 163 ? 31.093 -3.103 -11.999 1.00 87.31 163 ARG A O 1
ATOM 1296 N N . GLU A 1 164 ? 30.711 -5.313 -11.825 1.00 86.56 164 GLU A N 1
ATOM 1297 C CA . GLU A 1 164 ? 31.921 -5.625 -11.047 1.00 86.56 164 GLU A CA 1
ATOM 1298 C C . GLU A 1 164 ? 33.204 -5.299 -11.823 1.00 86.56 164 GLU A C 1
ATOM 1300 O O . GLU A 1 164 ? 34.128 -4.710 -11.261 1.00 86.56 164 GLU A O 1
ATOM 1305 N N . ASP A 1 165 ? 33.241 -5.619 -13.119 1.00 83.62 165 ASP A N 1
ATOM 1306 C CA . ASP A 1 165 ? 34.379 -5.314 -13.989 1.00 83.62 165 ASP A CA 1
ATOM 1307 C C . ASP A 1 165 ? 34.587 -3.787 -14.107 1.00 83.62 165 ASP A C 1
ATOM 1309 O O . ASP A 1 165 ? 35.707 -3.304 -13.944 1.00 83.62 165 ASP A O 1
ATOM 1313 N N . TRP A 1 166 ? 33.516 -3.000 -14.292 1.00 76.31 166 TRP A N 1
ATOM 1314 C CA . TRP A 1 166 ? 33.591 -1.529 -14.347 1.00 76.31 166 TRP A CA 1
ATOM 1315 C C . TRP A 1 166 ? 33.974 -0.878 -13.011 1.00 76.31 166 TRP A C 1
ATOM 1317 O O . TRP A 1 166 ? 34.778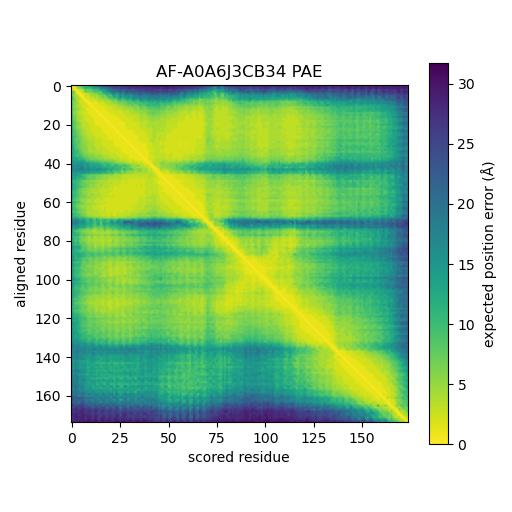 0.057 -12.990 1.00 76.31 166 TRP A O 1
ATOM 1327 N N . GLU A 1 167 ? 33.427 -1.364 -11.894 1.00 78.12 167 GLU A N 1
ATOM 1328 C CA . GLU A 1 167 ? 33.793 -0.898 -10.549 1.00 78.12 167 GLU A CA 1
ATOM 1329 C C . GLU A 1 167 ? 35.272 -1.217 -10.245 1.00 78.12 167 GLU A C 1
ATOM 1331 O O . GLU A 1 167 ? 35.999 -0.372 -9.716 1.00 78.12 167 GLU A O 1
ATOM 1336 N N . GLY A 1 168 ? 35.753 -2.396 -10.654 1.00 70.38 168 GLY A N 1
ATOM 1337 C CA . GLY A 1 168 ? 37.149 -2.809 -10.511 1.00 70.38 168 GLY A CA 1
ATOM 1338 C C . GLY A 1 168 ? 38.126 -2.003 -11.372 1.00 70.38 168 GLY A C 1
ATOM 1339 O O . GLY A 1 168 ? 39.211 -1.657 -10.905 1.00 70.38 168 GLY A O 1
ATOM 1340 N N . GLU A 1 169 ? 37.755 -1.666 -12.608 1.00 64.44 169 GLU A N 1
ATOM 1341 C CA . GLU A 1 169 ? 38.575 -0.848 -13.513 1.00 64.44 169 GLU A CA 1
ATOM 1342 C C . GLU A 1 169 ? 38.676 0.605 -13.018 1.00 64.44 169 GLU A C 1
ATOM 1344 O O . GLU A 1 169 ? 39.760 1.192 -13.015 1.00 64.44 169 GLU A O 1
ATOM 1349 N N . SER A 1 170 ? 37.573 1.167 -12.506 1.00 61.03 170 SER A N 1
ATOM 1350 C CA . SER A 1 170 ? 37.544 2.516 -11.926 1.00 61.03 170 SER A CA 1
ATOM 1351 C C . SER A 1 170 ? 38.383 2.630 -10.648 1.00 61.03 170 SER A C 1
ATOM 1353 O O . SER A 1 170 ? 38.932 3.696 -10.385 1.00 61.03 170 SER A O 1
ATOM 1355 N N . MET A 1 171 ? 38.506 1.551 -9.868 1.00 56.88 171 MET A N 1
ATOM 1356 C CA . MET A 1 171 ? 39.321 1.504 -8.646 1.00 56.88 171 MET A CA 1
ATOM 1357 C C . MET A 1 171 ? 40.807 1.221 -8.920 1.00 56.88 171 MET A C 1
ATOM 1359 O O . MET A 1 171 ? 41.649 1.506 -8.077 1.00 56.88 171 MET A O 1
ATOM 1363 N N . ARG A 1 172 ? 41.141 0.665 -10.093 1.00 56.50 172 ARG A N 1
ATOM 1364 C CA . ARG A 1 172 ? 42.527 0.486 -10.572 1.00 56.50 172 ARG A CA 1
ATOM 1365 C C . ARG A 1 172 ? 43.077 1.709 -11.308 1.00 56.50 172 ARG A C 1
ATOM 1367 O O . ARG A 1 172 ? 44.287 1.815 -11.477 1.00 56.50 172 ARG A O 1
ATOM 1374 N N . SER A 1 173 ? 42.187 2.582 -11.774 1.00 54.88 173 SER A N 1
ATOM 1375 C CA . SER A 1 173 ? 42.509 3.794 -12.539 1.00 54.88 173 SER A CA 1
ATOM 1376 C C . SER A 1 173 ? 42.546 5.068 -11.679 1.00 54.88 173 SER A C 1
ATOM 1378 O O . SER A 1 173 ? 42.745 6.154 -12.222 1.00 54.88 173 SER A O 1
ATOM 1380 N N . ALA A 1 174 ? 42.341 4.936 -10.364 1.00 47.31 174 ALA A N 1
ATOM 1381 C CA . ALA A 1 174 ? 42.476 5.976 -9.343 1.00 47.31 174 ALA A CA 1
ATOM 1382 C C . ALA A 1 174 ? 43.672 5.656 -8.436 1.00 47.31 174 ALA A C 1
ATOM 1384 O O . ALA A 1 174 ? 44.350 6.617 -8.008 1.00 47.31 174 ALA A O 1
#

Sequence (174 aa):
MNMNMQQREEKQLEATLQAILNKVNDLKGAIQALITKLETEHETINWPTFLDNYAILSGHLTGLSKILQAELASSLRSRIVLPLQLSCERDEALVRLTEGRVPACTHDLVPDLLRTKPEPQAEQRLQQFNHKASTLSYDTAQKQVAQFAKVVSHVWEIISKGREDWEGESMRSA